Protein AF-A0A2E1P248-F1 (afdb_monomer_lite)

Sequence (110 aa):
LKDEVGQMKALADLAHCQATIGEFGAAKDLFNRSLDHAKGLESLSGQLVARWGLADLAEIEQDYESAMLILSDSLHEFIAHNATAPTPLRQRLKDLTELQNQPAGGETKD

Foldseek 3Di:
DDPLVVQLVVLLVVLVVCVVVVNLVSSLVSLVVSLVSCVVVVPLPSNQSSLCSVLVSCVVVVNLVSSLVSLVVSVVSCVVVVHDDDPVSVVVNVVSVVVVPDPDDPDPDD

pLDDT: mean 93.13, std 12.75, range [46.5, 98.88]

Secondary structure (DSSP, 8-state):
---HHHHHHHHHHHHHHHHHTT-HHHHHHHHHHHHHHHHHTT-HHHHHHHHHHHHHHHHHTT-HHHHHHHHHHHHHHHHHTT----HHHHHHHHHHHHHHTS-S------

Radius of gyration: 15.95 Å; chains: 1; bounding box: 34×20×67 Å

Structure (mmCIF, N/CA/C/O backbone):
data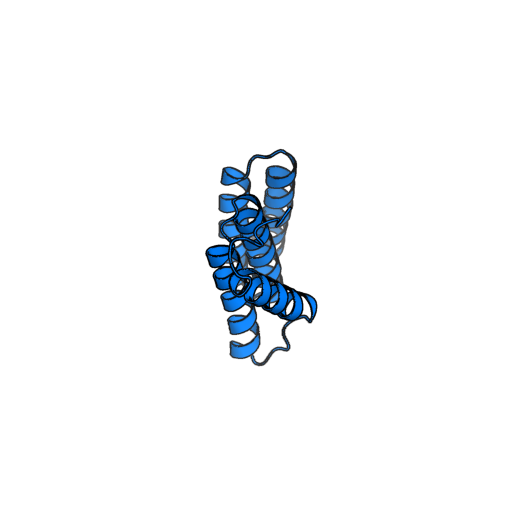_AF-A0A2E1P248-F1
#
_entry.id   AF-A0A2E1P248-F1
#
loop_
_atom_site.group_PDB
_atom_site.id
_atom_site.type_symbol
_atom_site.label_atom_id
_atom_site.label_alt_id
_atom_site.label_comp_id
_atom_site.label_asym_id
_atom_site.label_entity_id
_atom_site.label_seq_id
_atom_site.pdbx_PDB_ins_code
_atom_site.Cartn_x
_atom_site.Cartn_y
_atom_site.Cartn_z
_atom_site.occupancy
_atom_site.B_iso_or_equiv
_atom_site.auth_seq_id
_atom_site.auth_comp_id
_atom_site.auth_asym_id
_atom_site.auth_atom_id
_atom_site.pdbx_PDB_model_num
ATOM 1 N N . LEU A 1 1 ? 3.306 4.046 -26.440 1.00 63.91 1 LEU A N 1
ATOM 2 C CA . LEU A 1 1 ? 4.055 3.703 -25.211 1.00 63.91 1 LEU A CA 1
ATOM 3 C C . LEU A 1 1 ? 3.068 3.774 -24.051 1.00 63.91 1 LEU A C 1
ATOM 5 O O . LEU A 1 1 ? 2.336 4.755 -24.007 1.00 63.91 1 LEU A O 1
ATOM 9 N N . LYS A 1 2 ? 2.969 2.756 -23.190 1.00 80.44 2 LYS A N 1
ATOM 10 C CA . LYS A 1 2 ? 2.187 2.853 -21.945 1.00 80.44 2 LYS A CA 1
ATOM 11 C C . LYS A 1 2 ? 3.120 3.380 -20.852 1.00 80.44 2 LYS A C 1
ATOM 13 O O . LYS A 1 2 ? 4.219 2.856 -20.719 1.00 80.44 2 LYS A O 1
ATOM 18 N N . ASP A 1 3 ? 2.713 4.426 -20.137 1.00 93.25 3 ASP A N 1
ATOM 19 C CA . ASP A 1 3 ? 3.461 4.949 -18.988 1.00 93.25 3 ASP A CA 1
ATOM 20 C C . ASP A 1 3 ? 3.036 4.197 -17.722 1.00 93.25 3 ASP A C 1
ATOM 22 O O . ASP A 1 3 ? 2.107 4.589 -17.016 1.00 93.25 3 ASP A O 1
ATOM 26 N N . GLU 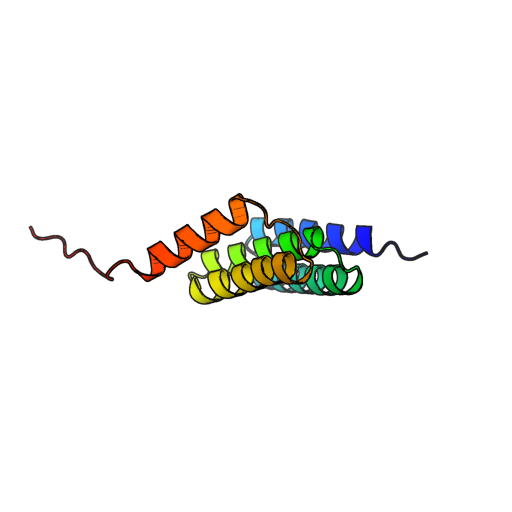A 1 4 ? 3.682 3.061 -17.479 1.00 94.44 4 GLU A N 1
ATOM 27 C CA . GLU A 1 4 ? 3.351 2.182 -16.354 1.00 94.44 4 GLU A CA 1
ATOM 28 C C . GLU A 1 4 ? 3.745 2.801 -15.005 1.00 94.44 4 GLU A C 1
ATOM 30 O O . GLU A 1 4 ? 3.038 2.619 -14.014 1.00 94.44 4 GLU A O 1
ATOM 35 N N . VAL A 1 5 ? 4.817 3.602 -14.971 1.00 95.81 5 VAL A N 1
ATOM 36 C CA . VAL A 1 5 ? 5.237 4.337 -13.768 1.00 95.81 5 VAL A CA 1
ATOM 37 C C . VAL A 1 5 ? 4.223 5.430 -13.435 1.00 95.81 5 VAL A C 1
ATOM 39 O O . VAL A 1 5 ? 3.839 5.579 -12.273 1.00 95.81 5 VAL A O 1
ATOM 42 N N . GLY A 1 6 ? 3.773 6.186 -14.438 1.00 97.00 6 GLY A N 1
ATOM 43 C CA . GLY A 1 6 ? 2.717 7.183 -14.277 1.00 97.00 6 GLY A CA 1
ATOM 44 C C . GLY A 1 6 ? 1.401 6.553 -13.827 1.00 97.00 6 GLY A C 1
ATOM 45 O O . GLY A 1 6 ? 0.770 7.058 -12.901 1.00 97.00 6 GLY A O 1
ATOM 46 N N . GLN A 1 7 ? 1.023 5.410 -14.409 1.00 97.56 7 GLN A N 1
ATOM 47 C CA . GLN A 1 7 ? -0.178 4.674 -14.014 1.00 97.56 7 GLN A CA 1
ATOM 48 C C . GLN A 1 7 ? -0.116 4.195 -12.557 1.00 97.56 7 GLN A C 1
ATOM 50 O O . GLN A 1 7 ? -1.079 4.389 -11.818 1.00 97.56 7 GLN A O 1
ATOM 55 N N . MET A 1 8 ? 1.008 3.609 -12.134 1.00 98.12 8 MET A N 1
ATOM 56 C CA . MET A 1 8 ? 1.239 3.197 -10.746 1.00 98.12 8 MET A CA 1
ATOM 57 C C . MET A 1 8 ? 1.038 4.371 -9.778 1.00 98.12 8 MET A C 1
ATOM 59 O O . MET A 1 8 ? 0.259 4.269 -8.835 1.00 98.12 8 MET A O 1
ATOM 63 N N . LYS A 1 9 ? 1.694 5.509 -10.036 1.00 98.25 9 LYS A N 1
ATOM 64 C CA . LYS A 1 9 ? 1.587 6.699 -9.175 1.00 98.25 9 LYS A CA 1
ATOM 65 C C . LYS A 1 9 ? 0.163 7.248 -9.125 1.00 98.25 9 LYS A C 1
ATOM 67 O O . LYS A 1 9 ? -0.363 7.464 -8.042 1.00 98.25 9 LYS A O 1
ATOM 72 N N . ALA A 1 10 ? -0.484 7.385 -10.282 1.00 98.50 10 ALA A N 1
ATOM 73 C CA . ALA A 1 10 ? -1.852 7.888 -10.361 1.00 98.50 10 ALA A CA 1
ATOM 74 C C . ALA A 1 10 ? -2.855 7.000 -9.602 1.00 98.50 10 ALA A C 1
ATOM 76 O O . ALA A 1 10 ? -3.814 7.514 -9.029 1.00 98.50 10 ALA A O 1
ATOM 77 N N . LEU A 1 11 ? -2.642 5.679 -9.575 1.00 98.81 11 LEU A N 1
ATOM 78 C CA . LEU A 1 11 ? -3.463 4.761 -8.782 1.00 98.81 11 LEU A CA 1
ATOM 79 C C . LEU A 1 11 ? -3.289 4.998 -7.278 1.00 98.81 11 LEU A C 1
ATOM 81 O O . LEU A 1 11 ? -4.295 5.074 -6.577 1.00 98.81 11 LEU A O 1
ATOM 85 N N . ALA A 1 12 ? -2.053 5.147 -6.792 1.00 98.56 12 ALA A N 1
ATOM 86 C CA . ALA A 1 12 ? -1.791 5.457 -5.385 1.00 98.56 12 ALA A CA 1
ATOM 87 C C . ALA A 1 12 ? -2.360 6.829 -4.979 1.00 98.56 12 ALA A C 1
ATOM 89 O O . ALA A 1 12 ? -3.007 6.943 -3.940 1.00 98.56 12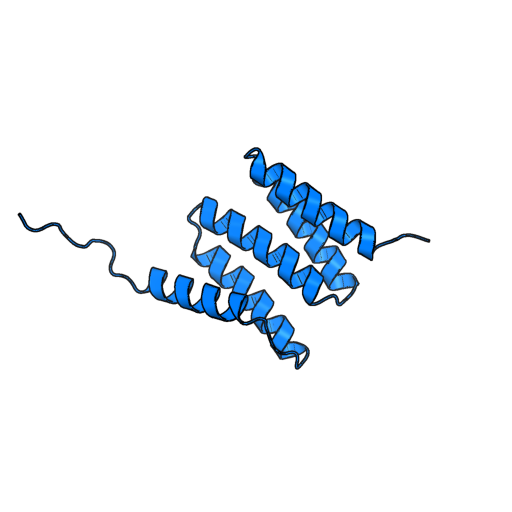 ALA A O 1
ATOM 90 N N . ASP A 1 13 ? -2.191 7.853 -5.819 1.00 98.56 13 ASP A N 1
ATOM 91 C CA . ASP A 1 13 ? -2.727 9.195 -5.563 1.00 98.56 13 ASP A CA 1
ATOM 92 C C . ASP A 1 13 ? -4.263 9.176 -5.495 1.00 98.56 13 ASP A C 1
ATOM 94 O O . ASP A 1 13 ? -4.863 9.737 -4.574 1.00 98.56 13 ASP A O 1
ATOM 98 N N . LEU A 1 14 ? -4.920 8.471 -6.426 1.00 98.75 14 LEU A N 1
ATOM 99 C CA . LEU A 1 14 ? -6.373 8.312 -6.401 1.00 98.75 14 LEU A CA 1
ATOM 100 C C . LEU A 1 14 ? -6.835 7.515 -5.174 1.00 98.75 14 LEU A C 1
ATOM 102 O O . LEU A 1 14 ? -7.860 7.861 -4.588 1.00 98.75 14 LEU A O 1
ATOM 106 N N . ALA A 1 15 ? -6.089 6.484 -4.766 1.00 98.69 15 ALA A N 1
ATOM 107 C CA . ALA A 1 15 ? -6.383 5.716 -3.560 1.00 98.69 15 ALA A CA 1
ATOM 108 C C . ALA A 1 15 ? -6.362 6.606 -2.3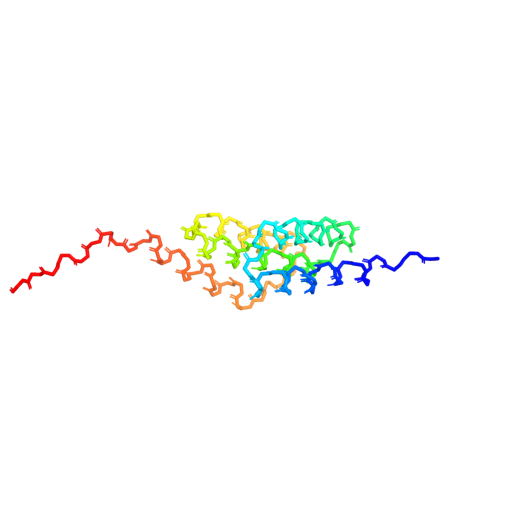11 1.00 98.69 15 ALA A C 1
ATOM 110 O O . ALA A 1 15 ? -7.293 6.558 -1.506 1.00 98.69 15 ALA A O 1
ATOM 111 N N . HIS A 1 16 ? -5.362 7.485 -2.190 1.00 98.25 16 HIS A N 1
ATOM 112 C CA . HIS A 1 16 ? -5.311 8.476 -1.116 1.00 98.25 16 HIS A CA 1
ATOM 113 C C . HIS A 1 16 ? -6.515 9.430 -1.146 1.00 98.25 16 HIS A C 1
ATOM 115 O O . HIS A 1 16 ? -7.109 9.697 -0.097 1.00 98.25 16 HIS A O 1
ATOM 121 N N . CYS A 1 17 ? -6.923 9.915 -2.325 1.00 98.50 17 CYS A N 1
ATOM 122 C CA . CYS A 1 17 ? -8.133 10.734 -2.448 1.00 98.50 17 CYS A CA 1
ATOM 123 C C . CYS A 1 17 ? -9.393 9.985 -1.986 1.00 98.50 17 CYS A C 1
ATOM 125 O O . CYS A 1 17 ? -10.188 10.564 -1.251 1.00 98.50 17 CYS A O 1
ATOM 127 N N . GLN A 1 18 ? -9.559 8.712 -2.370 1.00 98.69 18 GLN A N 1
ATOM 128 C CA . GLN A 1 18 ? -10.688 7.876 -1.937 1.00 98.69 18 GLN A CA 1
ATOM 129 C C . GLN A 1 18 ? -10.684 7.663 -0.416 1.00 98.69 18 GLN A C 1
ATOM 131 O O . GLN A 1 18 ? -11.707 7.862 0.236 1.00 98.69 18 GLN A O 1
ATOM 136 N N . ALA A 1 19 ? -9.524 7.361 0.173 1.00 97.88 19 ALA A N 1
ATOM 137 C CA . ALA A 1 19 ? -9.390 7.208 1.622 1.00 97.88 19 ALA A CA 1
ATOM 138 C C . ALA A 1 19 ? -9.754 8.501 2.374 1.00 97.88 19 ALA A C 1
ATOM 140 O O . ALA A 1 19 ? -10.439 8.455 3.393 1.00 97.88 19 ALA A O 1
ATOM 141 N N . THR A 1 20 ? -9.365 9.665 1.841 1.00 97.19 20 THR A N 1
ATOM 142 C CA . THR A 1 20 ? -9.665 10.980 2.442 1.00 97.19 20 THR A CA 1
ATOM 143 C C . THR A 1 20 ? -11.168 11.267 2.512 1.00 97.19 20 THR A C 1
ATOM 145 O O . THR A 1 20 ? -11.616 11.959 3.423 1.00 97.19 20 THR A O 1
ATOM 148 N N . ILE A 1 21 ? -11.953 10.733 1.572 1.00 97.69 21 ILE A N 1
ATOM 149 C CA . ILE A 1 21 ? -13.417 10.879 1.555 1.00 97.69 21 ILE A CA 1
ATOM 150 C C . ILE A 1 21 ? -14.153 9.700 2.213 1.00 97.69 21 ILE A C 1
ATOM 152 O O . ILE A 1 21 ? -15.377 9.648 2.151 1.00 97.69 21 ILE A O 1
ATOM 156 N N . GLY A 1 22 ? -13.432 8.779 2.863 1.00 97.06 22 GLY A N 1
ATOM 157 C CA . GLY A 1 22 ? -14.009 7.640 3.588 1.00 97.06 22 GLY A CA 1
ATOM 158 C C . GLY A 1 22 ? -14.336 6.417 2.727 1.00 97.06 22 GLY A C 1
ATOM 159 O O . GLY A 1 22 ? -14.870 5.435 3.237 1.00 97.06 22 GLY A O 1
ATOM 160 N N . GLU A 1 23 ? -13.989 6.429 1.440 1.00 98.31 23 GLU A N 1
ATOM 161 C CA . GLU A 1 23 ? -14.228 5.317 0.513 1.00 98.31 23 GLU A CA 1
ATOM 162 C C . GLU A 1 23 ? -13.100 4.274 0.614 1.00 98.31 23 GLU A C 1
ATOM 164 O O . GLU A 1 23 ? -12.316 4.053 -0.315 1.00 98.31 23 GLU A O 1
ATOM 169 N N . PHE A 1 24 ? -12.983 3.634 1.782 1.00 97.25 24 PHE A N 1
ATOM 170 C CA . PHE A 1 24 ? -11.856 2.751 2.110 1.00 97.25 24 PHE A CA 1
ATOM 171 C C . PHE A 1 24 ? -11.779 1.497 1.231 1.00 97.25 24 PHE A C 1
ATOM 173 O O . PHE A 1 24 ? -10.683 1.081 0.857 1.00 97.25 24 PHE A O 1
ATOM 180 N N . GLY A 1 25 ? -12.921 0.933 0.821 1.00 97.94 25 GLY A N 1
ATOM 181 C CA . GLY A 1 25 ? -12.952 -0.201 -0.111 1.00 97.94 25 GLY A CA 1
ATOM 182 C C . GLY A 1 25 ? -12.355 0.157 -1.476 1.00 97.94 25 GLY A C 1
ATOM 183 O O . GLY A 1 25 ? -11.469 -0.538 -1.973 1.00 97.94 25 GLY A O 1
ATOM 184 N N . ALA A 1 26 ? -12.761 1.299 -2.041 1.00 98.44 26 ALA A N 1
ATOM 185 C CA . ALA A 1 26 ? -12.209 1.795 -3.300 1.00 98.44 26 ALA A CA 1
ATOM 186 C C . ALA A 1 26 ? -10.717 2.143 -3.170 1.00 98.44 26 ALA A C 1
ATOM 188 O O . ALA A 1 26 ? -9.926 1.831 -4.064 1.00 98.44 26 ALA A O 1
ATOM 189 N N . ALA A 1 27 ? -10.314 2.751 -2.050 1.00 98.75 27 ALA A N 1
ATOM 190 C CA . ALA A 1 27 ? -8.912 3.036 -1.764 1.00 98.75 27 ALA A CA 1
ATOM 191 C C . ALA A 1 27 ? -8.064 1.753 -1.718 1.00 98.75 27 ALA A C 1
ATOM 193 O O . ALA A 1 27 ? -7.005 1.695 -2.345 1.00 98.75 27 ALA A O 1
ATOM 194 N N . LYS A 1 28 ? -8.549 0.703 -1.044 1.00 98.75 28 LYS A N 1
ATOM 195 C CA . LYS A 1 28 ? -7.870 -0.596 -0.942 1.00 98.75 28 LYS A CA 1
ATOM 196 C C . LYS A 1 28 ? -7.650 -1.229 -2.315 1.00 98.75 28 LYS A C 1
ATOM 198 O O . LYS A 1 28 ? -6.531 -1.640 -2.626 1.00 98.75 28 LYS A O 1
ATOM 203 N N . ASP A 1 29 ? -8.677 -1.248 -3.162 1.00 98.81 29 ASP A N 1
ATOM 204 C CA . ASP A 1 29 ? -8.577 -1.780 -4.528 1.00 98.81 29 ASP A CA 1
ATOM 205 C C . ASP A 1 29 ? -7.557 -1.005 -5.375 1.00 98.81 29 ASP A C 1
ATOM 207 O O . ASP A 1 29 ? -6.767 -1.594 -6.121 1.00 98.81 29 ASP A O 1
ATOM 211 N N . LEU A 1 30 ? -7.538 0.323 -5.253 1.00 98.88 30 LEU A N 1
ATOM 212 C CA . LEU A 1 30 ? -6.601 1.178 -5.979 1.00 98.88 30 LEU A CA 1
ATOM 213 C C . LEU A 1 30 ? -5.156 1.001 -5.499 1.00 98.88 30 LEU A C 1
ATOM 215 O O . LEU A 1 30 ? -4.259 0.880 -6.338 1.00 98.88 30 LEU A O 1
ATOM 219 N N . PHE A 1 31 ? -4.920 0.916 -4.186 1.00 98.88 31 PHE A N 1
ATOM 220 C CA . PHE A 1 31 ? -3.586 0.628 -3.657 1.00 98.88 31 PHE A CA 1
ATOM 221 C C . PHE A 1 31 ? -3.093 -0.760 -4.067 1.00 98.88 31 PHE A C 1
ATOM 223 O O . PHE A 1 31 ? -1.937 -0.881 -4.466 1.00 98.88 31 PHE A O 1
ATOM 230 N N . ASN A 1 32 ? -3.945 -1.790 -4.052 1.00 98.81 32 ASN A N 1
ATOM 231 C CA . ASN A 1 32 ? -3.567 -3.128 -4.524 1.00 98.81 32 ASN A CA 1
ATOM 232 C C . ASN A 1 32 ? -3.157 -3.115 -6.000 1.00 98.81 32 ASN A C 1
ATOM 234 O O . ASN A 1 32 ? -2.105 -3.638 -6.359 1.00 98.81 32 ASN A O 1
ATOM 238 N N . ARG A 1 33 ? -3.920 -2.426 -6.855 1.00 98.75 33 ARG A N 1
ATOM 239 C CA . ARG A 1 33 ? -3.545 -2.263 -8.268 1.00 98.75 33 ARG A CA 1
ATOM 240 C C . ARG A 1 33 ? -2.227 -1.504 -8.419 1.00 98.75 33 ARG A C 1
ATOM 242 O O . ARG A 1 33 ? -1.386 -1.905 -9.218 1.00 98.75 33 ARG A O 1
ATOM 249 N N . SER A 1 34 ? -2.022 -0.431 -7.651 1.00 98.81 34 SER A N 1
ATOM 250 C CA . SER A 1 34 ? -0.736 0.277 -7.617 1.00 98.81 34 SER A CA 1
ATOM 251 C C . SER A 1 34 ? 0.405 -0.651 -7.191 1.00 98.81 34 SER A C 1
ATOM 253 O O . SER A 1 34 ? 1.484 -0.596 -7.778 1.00 98.81 34 SER A O 1
ATOM 255 N N . LEU A 1 35 ? 0.182 -1.509 -6.193 1.00 98.81 35 LEU A N 1
ATOM 256 C CA . LEU A 1 35 ? 1.169 -2.469 -5.707 1.00 98.81 35 LEU A CA 1
ATOM 257 C C . LEU A 1 35 ? 1.530 -3.500 -6.781 1.00 98.81 35 LEU A C 1
ATOM 259 O O . LEU A 1 35 ? 2.713 -3.780 -6.968 1.00 98.81 35 LEU A O 1
ATOM 263 N N . ASP A 1 36 ? 0.550 -4.023 -7.516 1.00 98.56 36 ASP A N 1
ATOM 264 C CA . ASP A 1 36 ? 0.789 -4.970 -8.611 1.00 98.56 36 ASP A CA 1
ATOM 265 C C . ASP A 1 36 ? 1.621 -4.339 -9.733 1.00 98.56 36 ASP A C 1
ATOM 267 O O . ASP A 1 36 ? 2.591 -4.939 -10.204 1.00 98.56 36 ASP A O 1
ATOM 271 N N . HIS A 1 37 ? 1.314 -3.091 -10.106 1.00 98.12 37 HIS A N 1
ATOM 272 C CA . HIS A 1 37 ? 2.149 -2.335 -11.040 1.00 98.12 37 HIS A CA 1
ATOM 273 C C . HIS A 1 37 ? 3.566 -2.124 -10.490 1.00 98.12 37 HIS A C 1
ATOM 275 O O . HIS A 1 37 ? 4.541 -2.343 -11.205 1.00 98.12 37 HIS A O 1
ATOM 281 N N . ALA A 1 38 ? 3.703 -1.744 -9.217 1.00 98.50 38 ALA A N 1
ATOM 282 C CA . ALA A 1 38 ? 5.004 -1.519 -8.596 1.00 98.50 38 ALA A CA 1
ATOM 283 C C . ALA A 1 38 ? 5.863 -2.790 -8.530 1.00 98.50 38 ALA A C 1
ATOM 285 O O . ALA A 1 38 ? 7.080 -2.710 -8.699 1.00 98.50 38 ALA A O 1
ATOM 286 N N . LYS A 1 39 ? 5.244 -3.957 -8.311 1.00 98.12 39 LYS A N 1
ATOM 287 C CA . LYS A 1 39 ? 5.910 -5.266 -8.380 1.00 98.12 39 LYS A CA 1
ATOM 288 C C . LYS A 1 39 ? 6.381 -5.574 -9.799 1.00 98.12 39 LYS A C 1
ATOM 290 O O . LYS A 1 39 ? 7.542 -5.919 -9.974 1.00 98.12 39 LYS A O 1
ATOM 295 N N . GLY A 1 40 ? 5.521 -5.385 -10.804 1.00 97.56 40 GLY A N 1
ATOM 296 C CA . GLY A 1 40 ? 5.889 -5.595 -12.211 1.00 97.56 40 GLY A CA 1
ATOM 297 C C . GLY A 1 40 ? 7.014 -4.674 -12.702 1.00 97.56 40 GLY A C 1
ATOM 298 O O . GLY A 1 40 ? 7.771 -5.049 -13.589 1.00 97.56 40 GLY A O 1
ATOM 299 N N . LEU A 1 41 ? 7.143 -3.492 -12.097 1.00 97.38 41 LEU A N 1
ATOM 300 C CA . LEU A 1 41 ? 8.202 -2.516 -12.371 1.00 97.38 41 LEU A CA 1
ATOM 301 C C . LEU A 1 41 ? 9.446 -2.682 -11.483 1.00 97.38 41 LEU A C 1
ATOM 303 O O . LEU A 1 41 ? 10.354 -1.859 -11.580 1.00 97.38 41 LEU A O 1
ATOM 307 N N . GLU A 1 42 ? 9.457 -3.659 -10.569 1.00 96.44 42 GLU A N 1
ATOM 308 C CA . GLU A 1 42 ? 10.502 -3.842 -9.546 1.00 96.44 42 GLU A CA 1
ATOM 309 C C . GLU A 1 42 ? 10.787 -2.553 -8.736 1.00 96.44 42 GLU A C 1
ATOM 311 O O . GLU A 1 42 ? 11.887 -2.295 -8.245 1.00 96.44 42 GLU A O 1
ATOM 316 N N . SER A 1 43 ? 9.769 -1.701 -8.573 1.00 97.81 43 SER A N 1
ATOM 317 C CA . SER A 1 43 ? 9.894 -0.409 -7.900 1.00 97.81 43 SER A CA 1
ATOM 318 C C . SER A 1 43 ? 9.710 -0.563 -6.393 1.00 97.81 43 SER A C 1
ATOM 320 O O . SER A 1 43 ? 8.590 -0.491 -5.888 1.00 97.81 43 SER A O 1
ATOM 322 N N . LEU A 1 44 ? 10.809 -0.708 -5.647 1.00 98.00 44 LEU A N 1
ATOM 323 C CA . LEU A 1 44 ? 10.767 -0.779 -4.176 1.00 98.00 44 LEU A CA 1
ATOM 324 C C . LEU A 1 44 ? 10.052 0.421 -3.540 1.00 98.00 44 LEU A C 1
ATOM 326 O O . LEU A 1 44 ? 9.290 0.265 -2.588 1.00 98.00 44 LEU A O 1
ATOM 330 N N . SER A 1 45 ? 10.261 1.624 -4.078 1.00 97.25 45 SER A N 1
ATOM 331 C CA . SER A 1 45 ? 9.591 2.829 -3.585 1.00 97.25 45 SER A CA 1
ATOM 332 C C . SER A 1 45 ? 8.093 2.829 -3.894 1.00 97.25 45 SER A C 1
ATOM 334 O O . SER A 1 45 ? 7.305 3.174 -3.018 1.00 97.25 45 SER A O 1
ATOM 336 N N . GLY A 1 46 ? 7.681 2.401 -5.092 1.00 98.31 46 GLY A N 1
ATOM 337 C CA . GLY A 1 46 ? 6.264 2.256 -5.436 1.00 98.31 46 GLY A CA 1
ATOM 338 C C . GLY A 1 46 ? 5.566 1.201 -4.578 1.00 98.31 46 GLY A C 1
ATOM 339 O O . GLY A 1 46 ? 4.462 1.425 -4.083 1.00 98.31 46 GLY A O 1
ATOM 340 N N . GLN A 1 47 ? 6.247 0.081 -4.333 1.00 98.75 47 GLN A N 1
ATOM 341 C CA . GLN A 1 47 ? 5.756 -0.979 -3.464 1.00 98.75 47 GLN A CA 1
ATOM 342 C C . GLN A 1 47 ? 5.599 -0.495 -2.017 1.00 98.75 47 GLN A C 1
ATOM 344 O O . GLN A 1 47 ? 4.592 -0.798 -1.380 1.00 98.75 47 GLN A O 1
ATOM 349 N N . LEU A 1 48 ? 6.561 0.285 -1.509 1.00 98.69 48 LEU A N 1
ATOM 350 C CA . LEU A 1 48 ? 6.469 0.898 -0.186 1.00 98.69 48 LEU A CA 1
ATOM 351 C C . LEU A 1 48 ? 5.280 1.852 -0.085 1.00 98.69 48 LEU A C 1
ATOM 353 O O . LEU A 1 48 ? 4.538 1.755 0.882 1.00 98.69 48 LEU A O 1
ATOM 357 N N . VAL A 1 49 ? 5.093 2.749 -1.058 1.00 98.56 49 VAL A N 1
ATOM 358 C CA . VAL A 1 49 ? 3.980 3.715 -1.051 1.00 98.56 49 VAL A CA 1
ATOM 359 C C . VAL A 1 49 ? 2.635 2.990 -1.011 1.00 98.56 49 VAL A C 1
ATOM 361 O O . VAL A 1 49 ? 1.802 3.290 -0.161 1.00 98.56 49 VAL A O 1
ATOM 364 N N . ALA A 1 50 ? 2.443 1.987 -1.871 1.00 98.81 50 ALA A N 1
ATOM 365 C CA . ALA A 1 50 ? 1.192 1.238 -1.908 1.00 98.81 50 ALA A CA 1
ATOM 366 C C . ALA A 1 50 ? 0.949 0.437 -0.615 1.00 98.81 50 ALA A C 1
ATOM 368 O O . ALA A 1 50 ? -0.151 0.476 -0.067 1.00 98.81 50 ALA A O 1
ATOM 369 N N . ARG A 1 51 ? 1.977 -0.245 -0.083 1.00 98.81 51 ARG A N 1
ATOM 370 C CA . ARG A 1 51 ? 1.875 -0.974 1.195 1.00 98.81 51 ARG A CA 1
ATOM 371 C C . ARG A 1 51 ? 1.655 -0.036 2.385 1.00 98.81 51 ARG A C 1
ATOM 373 O O . ARG A 1 51 ? 0.923 -0.397 3.296 1.00 98.81 51 ARG A O 1
ATOM 380 N N . TRP A 1 52 ? 2.233 1.165 2.373 1.00 98.75 52 TRP A N 1
ATOM 381 C CA . TRP A 1 52 ? 1.997 2.168 3.413 1.00 98.75 52 TRP A CA 1
ATOM 382 C C . TRP A 1 52 ? 0.526 2.582 3.454 1.00 98.75 52 TRP A C 1
ATOM 384 O O . TRP A 1 52 ? -0.079 2.551 4.519 1.00 98.75 52 TRP A O 1
ATOM 394 N N . GLY A 1 53 ? -0.064 2.877 2.291 1.00 98.56 53 GLY A N 1
ATOM 395 C CA . GLY A 1 53 ? -1.489 3.187 2.188 1.00 98.56 53 GLY A CA 1
ATOM 396 C C . GLY A 1 53 ? -2.387 2.029 2.633 1.00 98.56 53 GLY A C 1
ATOM 397 O O . GLY A 1 53 ? -3.349 2.244 3.359 1.00 98.56 53 GLY A O 1
ATOM 398 N N . LEU A 1 54 ? -2.055 0.785 2.271 1.00 98.88 54 LEU A N 1
ATOM 399 C CA . LEU A 1 54 ? -2.801 -0.393 2.736 1.00 98.88 54 LEU A CA 1
ATOM 400 C C . LEU A 1 54 ? -2.706 -0.589 4.257 1.00 98.88 54 LEU A C 1
ATOM 402 O O . LEU A 1 54 ? -3.698 -0.964 4.878 1.00 98.88 54 LEU A O 1
ATOM 406 N N . ALA A 1 55 ? -1.543 -0.320 4.855 1.00 98.69 55 ALA A N 1
ATOM 407 C CA . ALA A 1 55 ? -1.371 -0.364 6.303 1.00 98.69 55 ALA A CA 1
ATOM 408 C C . ALA A 1 55 ? -2.157 0.755 7.005 1.00 98.69 55 ALA A C 1
ATOM 410 O O . ALA A 1 55 ? -2.790 0.486 8.020 1.00 98.69 55 ALA A O 1
ATOM 411 N N . ASP A 1 56 ? -2.195 1.970 6.439 1.00 98.38 56 ASP A N 1
ATOM 412 C CA . ASP A 1 56 ? -3.047 3.059 6.945 1.00 98.38 56 ASP A CA 1
ATOM 413 C C . ASP A 1 56 ? -4.522 2.628 6.986 1.00 98.38 56 ASP A C 1
ATOM 415 O O . ASP A 1 56 ? -5.199 2.836 7.990 1.00 98.38 56 ASP A O 1
ATOM 419 N N . LEU A 1 57 ? -5.019 1.993 5.916 1.00 98.62 57 LEU A N 1
ATOM 420 C CA . LEU A 1 57 ? -6.399 1.496 5.864 1.00 98.62 57 LEU A CA 1
ATOM 421 C C . LEU A 1 57 ? -6.662 0.411 6.916 1.00 98.62 57 LEU A C 1
ATOM 423 O O . LEU A 1 57 ? -7.684 0.463 7.593 1.00 98.62 57 LEU A O 1
ATOM 427 N N . ALA A 1 58 ? -5.732 -0.530 7.091 1.00 98.25 58 ALA A N 1
ATOM 428 C CA . ALA A 1 58 ? -5.852 -1.563 8.115 1.00 98.25 58 ALA A CA 1
ATOM 429 C C . ALA A 1 58 ? -5.864 -0.965 9.536 1.00 98.25 58 ALA A C 1
ATOM 431 O O . ALA A 1 58 ? -6.683 -1.355 10.361 1.00 98.25 58 ALA A O 1
ATOM 432 N N . GLU A 1 59 ? -5.031 0.042 9.818 1.00 96.50 59 GLU A N 1
ATOM 433 C CA . GLU A 1 59 ? -5.032 0.741 11.112 1.00 96.50 59 GLU A CA 1
ATOM 434 C C . GLU A 1 59 ? -6.332 1.525 11.363 1.00 96.50 59 GLU A C 1
ATOM 436 O O . GLU A 1 59 ? -6.825 1.537 12.493 1.00 96.50 59 GLU A O 1
ATOM 441 N N . ILE A 1 60 ? -6.920 2.139 10.327 1.00 96.19 60 ILE A N 1
ATOM 442 C CA . ILE A 1 60 ? -8.244 2.788 10.408 1.00 96.19 60 ILE A CA 1
ATOM 443 C C . ILE A 1 60 ? -9.329 1.763 10.767 1.00 96.19 60 ILE A C 1
ATOM 445 O O . ILE A 1 60 ? -10.218 2.060 11.566 1.00 96.19 60 ILE A O 1
ATOM 449 N N . GLU A 1 61 ? -9.234 0.551 10.219 1.00 95.69 61 GLU A N 1
ATOM 450 C CA . GLU A 1 61 ? -10.116 -0.583 10.524 1.00 95.69 61 GLU A CA 1
ATOM 451 C C . GLU A 1 61 ? -9.778 -1.273 11.864 1.00 95.69 61 GLU A C 1
ATOM 453 O O . GLU A 1 61 ? -10.437 -2.243 12.234 1.00 95.69 61 GLU A O 1
ATOM 458 N N . GLN A 1 62 ? -8.786 -0.766 12.611 1.00 95.50 62 GLN A N 1
ATOM 459 C CA . GLN A 1 62 ? -8.236 -1.361 13.840 1.00 95.50 62 GLN A CA 1
ATOM 460 C C . GLN A 1 62 ? -7.664 -2.780 13.654 1.00 95.50 62 GLN A C 1
ATOM 462 O O . GLN A 1 62 ? -7.446 -3.507 14.624 1.00 95.50 62 GLN A O 1
ATOM 467 N N . ASP A 1 63 ? -7.355 -3.160 12.415 1.00 96.56 63 ASP A N 1
ATOM 468 C CA . ASP A 1 63 ? -6.670 -4.398 12.058 1.00 96.56 63 ASP A CA 1
ATOM 469 C C . ASP A 1 63 ? -5.144 -4.187 12.073 1.00 96.56 63 ASP A C 1
ATOM 471 O O . ASP A 1 63 ? -4.450 -4.147 11.050 1.00 96.56 63 ASP A O 1
ATOM 475 N N . TYR A 1 64 ? -4.610 -4.006 13.284 1.00 96.38 64 TYR A N 1
ATOM 476 C CA . TYR A 1 64 ? -3.180 -3.769 13.509 1.00 96.38 64 TYR A CA 1
ATOM 477 C C . TYR A 1 64 ? -2.303 -4.971 13.126 1.00 96.38 64 TYR A C 1
ATOM 479 O O . TYR A 1 64 ? -1.127 -4.794 12.798 1.00 96.38 64 TYR A O 1
ATOM 487 N N . GLU A 1 65 ? -2.861 -6.185 13.141 1.00 96.19 65 GLU A N 1
ATOM 488 C CA . GLU A 1 65 ? -2.166 -7.393 12.693 1.00 96.19 65 GLU A CA 1
ATOM 489 C C . GLU A 1 65 ? -1.916 -7.335 11.184 1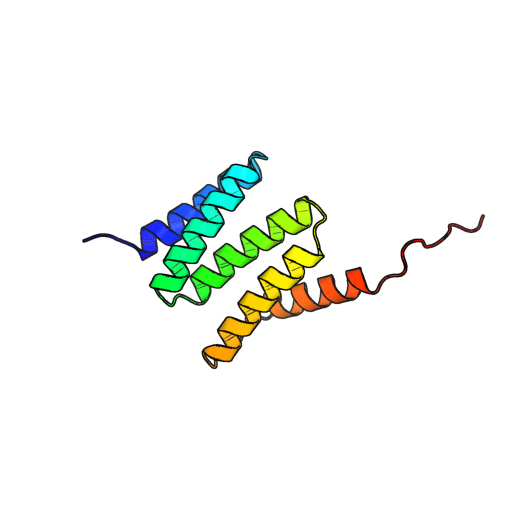.00 96.19 65 GLU A C 1
ATOM 491 O O . GLU A 1 65 ? -0.768 -7.475 10.747 1.00 96.19 65 GLU A O 1
ATOM 496 N N . SER A 1 66 ? -2.947 -7.022 10.390 1.00 97.19 66 SER A N 1
ATOM 497 C CA . SER A 1 66 ? -2.781 -6.818 8.948 1.00 97.19 66 SER A CA 1
ATOM 498 C C . SER A 1 66 ? -1.821 -5.672 8.639 1.00 97.19 66 SER A C 1
ATOM 500 O O . SER A 1 66 ? -0.945 -5.834 7.787 1.00 97.19 66 SER A O 1
ATOM 502 N N . ALA A 1 67 ? -1.920 -4.537 9.340 1.00 98.38 67 ALA A N 1
ATOM 503 C CA . ALA A 1 67 ? -0.995 -3.417 9.143 1.00 98.38 67 ALA A CA 1
ATOM 504 C C . ALA A 1 67 ? 0.470 -3.839 9.358 1.00 98.38 67 ALA A C 1
ATOM 506 O O . ALA A 1 67 ? 1.345 -3.541 8.537 1.00 98.38 67 ALA A O 1
ATOM 507 N N . MET A 1 68 ? 0.736 -4.599 10.422 1.00 98.06 68 MET A N 1
ATOM 508 C CA . MET A 1 68 ? 2.067 -5.116 10.733 1.00 98.06 68 MET A CA 1
ATOM 509 C C . MET A 1 68 ? 2.572 -6.111 9.684 1.00 98.06 68 MET A C 1
ATOM 511 O O . MET A 1 68 ? 3.735 -6.014 9.280 1.00 98.06 68 MET A O 1
ATOM 515 N N . LEU A 1 69 ? 1.726 -7.028 9.206 1.00 98.31 69 LEU A N 1
ATOM 516 C CA . LEU A 1 69 ? 2.085 -7.959 8.129 1.00 98.31 69 LEU A CA 1
ATOM 517 C C . LEU A 1 69 ? 2.434 -7.205 6.839 1.00 98.31 69 LEU A C 1
ATOM 519 O O . LEU A 1 69 ? 3.504 -7.415 6.269 1.00 98.31 69 LEU A O 1
ATOM 523 N N . ILE A 1 70 ? 1.596 -6.249 6.434 1.00 98.69 70 ILE A N 1
ATOM 524 C CA . ILE A 1 70 ? 1.793 -5.446 5.218 1.00 98.69 70 ILE A CA 1
ATOM 525 C C . ILE A 1 70 ? 3.113 -4.660 5.270 1.00 98.69 70 ILE A C 1
ATOM 527 O O . ILE A 1 70 ? 3.865 -4.612 4.290 1.00 98.69 70 ILE A O 1
ATOM 531 N N . LEU A 1 71 ? 3.427 -4.035 6.407 1.00 98.62 71 LEU A N 1
ATOM 532 C CA . LEU A 1 71 ? 4.680 -3.293 6.568 1.00 98.62 71 LEU A CA 1
ATOM 533 C C . LEU A 1 71 ? 5.894 -4.228 6.674 1.00 98.62 71 LEU A C 1
ATOM 535 O O . LEU A 1 71 ? 6.973 -3.878 6.187 1.00 98.62 71 LEU A O 1
ATOM 539 N N . SER A 1 72 ? 5.724 -5.423 7.245 1.00 98.38 72 SER A N 1
ATOM 540 C CA . SER A 1 72 ? 6.775 -6.445 7.309 1.00 98.38 72 SER A CA 1
ATOM 541 C C . SER A 1 72 ? 7.132 -6.961 5.918 1.00 98.38 72 SER A C 1
ATOM 543 O O . SER A 1 72 ? 8.319 -7.064 5.607 1.00 98.38 72 SER A O 1
ATOM 545 N N . ASP A 1 73 ? 6.143 -7.169 5.045 1.00 98.44 73 ASP A N 1
ATOM 546 C CA . ASP A 1 73 ? 6.371 -7.502 3.633 1.00 98.44 73 ASP A CA 1
ATOM 547 C C . ASP A 1 73 ? 7.161 -6.403 2.918 1.00 98.44 73 ASP A C 1
ATOM 549 O O . ASP A 1 73 ? 8.054 -6.679 2.118 1.00 98.44 73 ASP A O 1
ATOM 553 N N . SER A 1 74 ? 6.867 -5.135 3.222 1.00 98.12 74 SER A N 1
ATOM 554 C CA . SER A 1 74 ? 7.632 -4.011 2.678 1.00 98.12 74 SER A CA 1
ATOM 555 C C . SER A 1 74 ? 9.095 -4.063 3.128 1.00 98.12 74 SER A C 1
ATOM 557 O O . SER A 1 74 ? 10.001 -3.960 2.303 1.00 98.12 74 SER A O 1
ATOM 559 N N . LEU A 1 75 ? 9.345 -4.281 4.425 1.00 98.31 75 LEU A N 1
ATOM 560 C CA . LEU A 1 75 ? 10.700 -4.410 4.969 1.00 98.31 75 LEU A CA 1
ATOM 561 C C . LEU A 1 75 ? 11.443 -5.606 4.358 1.00 98.31 75 LEU A C 1
ATOM 563 O O . LEU A 1 75 ? 12.620 -5.476 4.012 1.00 98.31 75 LEU A O 1
ATOM 567 N N . HIS A 1 76 ? 10.757 -6.739 4.206 1.00 98.00 76 HIS A N 1
ATOM 568 C CA . HIS A 1 76 ? 11.304 -7.935 3.580 1.00 98.00 76 HIS A CA 1
ATOM 569 C C . HIS A 1 76 ? 11.795 -7.645 2.161 1.00 98.00 76 HIS A C 1
ATOM 571 O O . HIS A 1 76 ? 12.911 -8.036 1.825 1.00 98.00 76 HIS A O 1
ATOM 577 N N . GLU A 1 77 ? 11.035 -6.889 1.365 1.00 97.94 77 GLU A N 1
ATOM 578 C CA . GLU A 1 77 ? 11.447 -6.573 -0.005 1.00 97.94 77 GLU A CA 1
ATOM 579 C C . GLU A 1 77 ? 12.700 -5.707 -0.085 1.00 97.94 77 GLU A C 1
ATOM 581 O O . GLU A 1 77 ? 13.574 -5.958 -0.918 1.00 97.94 77 GLU A O 1
ATOM 586 N N . PHE A 1 78 ? 12.849 -4.727 0.812 1.00 98.19 78 PHE A N 1
ATOM 587 C CA . PHE A 1 78 ? 14.101 -3.971 0.898 1.00 98.19 78 PHE A CA 1
ATOM 588 C C . PHE A 1 78 ? 15.286 -4.894 1.207 1.00 98.19 78 PHE A C 1
ATOM 590 O O . PHE A 1 78 ? 16.318 -4.798 0.545 1.00 98.19 78 PHE A O 1
ATOM 597 N N . ILE A 1 79 ? 15.130 -5.821 2.156 1.00 97.69 79 ILE A N 1
ATOM 598 C CA . ILE A 1 79 ? 16.184 -6.782 2.515 1.00 97.69 79 ILE A CA 1
ATOM 599 C C . ILE A 1 79 ? 16.507 -7.710 1.338 1.00 97.69 79 ILE A C 1
ATOM 601 O O . ILE A 1 79 ? 17.683 -7.892 1.022 1.00 97.69 79 ILE A O 1
ATOM 605 N N . ALA A 1 80 ? 15.490 -8.255 0.666 1.00 97.38 80 ALA A N 1
ATOM 606 C CA . ALA A 1 80 ? 15.651 -9.161 -0.472 1.00 97.38 80 ALA A CA 1
ATOM 607 C C . ALA A 1 80 ? 16.451 -8.524 -1.622 1.00 97.38 80 ALA A C 1
ATOM 609 O O . ALA A 1 80 ? 17.228 -9.200 -2.295 1.00 97.38 80 ALA A O 1
ATOM 610 N N . HIS A 1 81 ? 16.330 -7.207 -1.791 1.00 97.19 81 HIS A N 1
ATOM 611 C CA . HIS A 1 81 ? 17.055 -6.436 -2.799 1.00 97.19 81 HIS A CA 1
ATOM 612 C C . HIS A 1 81 ? 18.367 -5.820 -2.277 1.00 97.19 81 HIS A C 1
ATOM 614 O O . HIS A 1 81 ? 18.967 -4.988 -2.958 1.00 97.19 81 HIS A O 1
ATOM 620 N N . ASN A 1 82 ? 18.832 -6.208 -1.080 1.00 97.19 82 ASN A N 1
ATOM 621 C CA . ASN A 1 82 ? 20.001 -5.631 -0.399 1.00 97.19 82 ASN A CA 1
ATOM 622 C C . ASN A 1 82 ? 19.937 -4.096 -0.261 1.00 97.19 82 ASN A C 1
ATOM 624 O O . ASN A 1 82 ? 20.962 -3.409 -0.257 1.00 97.19 82 ASN A O 1
ATOM 628 N N . ALA A 1 83 ? 18.727 -3.549 -0.159 1.00 96.25 83 ALA A N 1
ATOM 629 C CA . ALA A 1 83 ? 18.464 -2.130 -0.013 1.00 96.25 83 ALA A CA 1
ATOM 630 C C . ALA A 1 83 ? 18.176 -1.772 1.451 1.00 96.25 83 ALA A C 1
ATOM 632 O O . ALA A 1 83 ? 17.578 -2.527 2.218 1.00 96.25 83 ALA A O 1
ATOM 633 N N . THR A 1 84 ? 18.566 -0.564 1.849 1.00 95.94 84 THR A N 1
ATOM 634 C CA . THR A 1 84 ? 18.258 -0.061 3.189 1.00 95.94 84 THR A CA 1
ATOM 635 C C . THR A 1 84 ? 16.806 0.392 3.246 1.00 95.94 84 THR A C 1
ATOM 637 O O . THR A 1 84 ? 16.433 1.376 2.608 1.00 95.94 84 THR A O 1
ATOM 640 N N . ALA A 1 85 ? 15.995 -0.280 4.064 1.00 95.44 85 ALA A N 1
ATOM 641 C CA . ALA A 1 85 ? 14.635 0.167 4.338 1.00 95.44 85 ALA A CA 1
ATOM 642 C C . ALA A 1 85 ? 14.617 1.600 4.915 1.00 95.44 85 ALA A C 1
ATOM 644 O O . ALA A 1 85 ? 15.535 1.985 5.652 1.00 95.44 85 ALA A O 1
ATOM 645 N N . PRO A 1 86 ? 13.583 2.408 4.650 1.00 97.19 86 PRO A N 1
ATOM 646 C CA . PRO A 1 86 ? 13.467 3.726 5.264 1.00 97.19 86 PRO A CA 1
ATOM 647 C C . PRO A 1 86 ? 13.295 3.646 6.784 1.00 97.19 86 PRO A C 1
ATOM 649 O O . PRO A 1 86 ? 12.616 2.763 7.306 1.00 97.19 86 PRO A O 1
ATOM 652 N N . THR A 1 87 ? 13.882 4.597 7.515 1.00 97.56 87 THR A N 1
ATOM 653 C CA . THR A 1 87 ? 13.731 4.676 8.979 1.00 97.56 87 THR A CA 1
ATOM 654 C C . THR A 1 87 ? 12.270 4.765 9.434 1.00 97.56 87 THR A C 1
ATOM 656 O O . THR A 1 87 ? 11.937 4.038 10.368 1.00 97.56 87 THR A O 1
ATOM 659 N N . PRO A 1 88 ? 11.377 5.538 8.776 1.00 98.00 88 PRO A N 1
ATOM 660 C CA . PRO A 1 88 ? 9.965 5.576 9.161 1.00 98.00 88 PRO A CA 1
ATOM 661 C C . PRO A 1 88 ? 9.270 4.210 9.116 1.00 98.00 88 PRO A C 1
ATOM 663 O O . PRO A 1 88 ? 8.465 3.919 9.989 1.00 98.00 88 PRO A O 1
ATOM 666 N N . LEU A 1 89 ? 9.622 3.343 8.156 1.00 98.00 89 LEU A N 1
ATOM 667 C CA . LEU A 1 89 ? 9.072 1.986 8.071 1.00 98.00 89 LEU A CA 1
ATOM 668 C C . LEU A 1 89 ? 9.472 1.143 9.286 1.00 98.00 89 LEU A C 1
ATOM 670 O O . LEU A 1 89 ? 8.625 0.512 9.910 1.00 98.00 89 LEU A O 1
ATOM 674 N N . ARG A 1 90 ? 10.762 1.167 9.648 1.00 96.94 90 ARG A N 1
ATOM 675 C CA . ARG A 1 90 ? 11.262 0.450 10.833 1.00 96.94 90 ARG A CA 1
ATOM 676 C C . ARG A 1 90 ? 10.630 0.963 12.122 1.00 96.94 90 ARG A C 1
ATOM 678 O O . ARG A 1 90 ? 10.302 0.162 12.990 1.00 96.94 90 ARG A O 1
ATOM 685 N N . GLN A 1 91 ? 10.479 2.282 12.242 1.00 97.94 91 GLN A N 1
ATOM 686 C CA . GLN A 1 91 ? 9.873 2.889 13.422 1.00 97.94 91 GLN A CA 1
ATOM 687 C C . GLN A 1 91 ? 8.405 2.481 13.549 1.00 97.94 91 GLN A C 1
ATOM 689 O O . GLN A 1 91 ? 8.009 1.988 14.596 1.00 97.94 91 GLN A O 1
ATOM 694 N N . ARG A 1 92 ? 7.633 2.571 12.462 1.00 97.25 92 ARG A N 1
ATOM 695 C CA . ARG A 1 92 ? 6.217 2.191 12.468 1.00 97.25 92 ARG A CA 1
ATOM 696 C C . ARG A 1 92 ? 6.003 0.717 12.830 1.00 97.25 92 ARG A C 1
ATOM 698 O O . ARG A 1 92 ? 5.108 0.403 13.603 1.00 97.25 92 ARG A O 1
ATOM 705 N N . LEU A 1 93 ? 6.859 -0.183 12.338 1.00 97.31 93 LEU A N 1
ATOM 706 C CA . LEU A 1 93 ? 6.834 -1.600 12.730 1.00 97.31 93 LEU A CA 1
ATOM 707 C C . LEU A 1 93 ? 7.121 -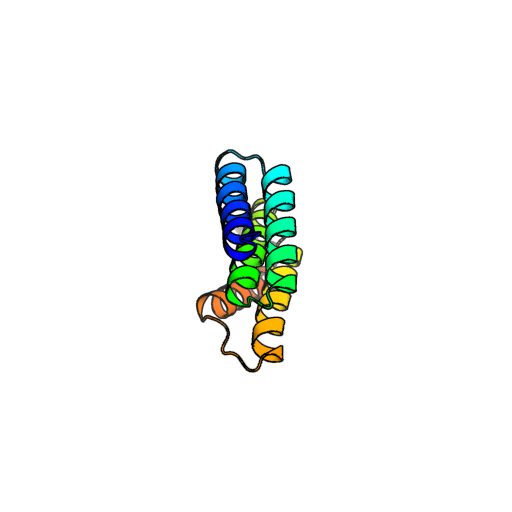1.809 14.223 1.00 97.31 93 LEU A C 1
ATOM 709 O O . LEU A 1 93 ? 6.462 -2.625 14.869 1.00 97.31 93 LEU A O 1
ATOM 713 N N . LYS A 1 94 ? 8.089 -1.068 14.778 1.00 96.62 94 LYS A N 1
ATOM 714 C CA . LYS A 1 94 ? 8.379 -1.093 16.217 1.00 96.62 94 LYS A CA 1
ATOM 715 C C . LYS A 1 94 ? 7.162 -0.634 17.021 1.00 96.62 94 LYS A C 1
ATOM 717 O O . LYS A 1 94 ? 6.783 -1.320 17.963 1.00 96.62 94 LYS A O 1
ATOM 722 N N . ASP A 1 95 ? 6.532 0.463 16.614 1.00 96.12 95 ASP A N 1
ATOM 723 C CA . ASP A 1 95 ? 5.375 1.033 17.310 1.00 96.12 95 ASP A CA 1
ATOM 724 C C . ASP A 1 95 ? 4.173 0.064 17.292 1.00 96.12 95 ASP A C 1
ATOM 726 O O . ASP A 1 95 ? 3.554 -0.168 18.330 1.00 96.12 95 ASP A O 1
ATOM 730 N N . LEU A 1 96 ? 3.892 -0.586 16.153 1.00 94.38 96 LEU A N 1
ATOM 731 C CA . LEU A 1 96 ? 2.846 -1.618 16.048 1.00 94.38 96 LEU A CA 1
ATOM 732 C C . LEU A 1 96 ? 3.141 -2.850 16.916 1.00 94.38 96 LEU A C 1
ATOM 734 O O . LEU A 1 96 ? 2.243 -3.385 17.566 1.00 94.38 96 LEU A O 1
ATOM 738 N N . THR A 1 97 ? 4.403 -3.280 16.970 1.00 91.75 97 THR A N 1
ATOM 739 C CA . THR A 1 97 ? 4.817 -4.400 17.829 1.00 91.75 97 THR A CA 1
ATOM 740 C C . THR A 1 97 ? 4.639 -4.047 19.306 1.00 91.75 97 THR A C 1
ATOM 742 O O . THR A 1 97 ? 4.206 -4.873 20.106 1.00 91.75 97 THR A O 1
ATOM 745 N N . GLU A 1 98 ? 4.956 -2.814 19.696 1.00 92.94 98 GLU A N 1
ATOM 746 C CA . GLU A 1 98 ? 4.760 -2.340 21.067 1.00 92.94 98 GLU A CA 1
ATOM 747 C C . GLU A 1 98 ? 3.277 -2.235 21.427 1.00 92.94 98 GLU A C 1
ATOM 749 O O . GLU A 1 98 ? 2.910 -2.613 22.538 1.00 92.94 98 GLU A O 1
ATOM 754 N N . LEU A 1 99 ? 2.424 -1.808 20.490 1.00 88.12 99 LEU A N 1
ATOM 755 C CA . LEU A 1 99 ? 0.972 -1.786 20.671 1.00 88.12 99 LEU A CA 1
ATOM 756 C C . LEU A 1 99 ? 0.408 -3.191 20.938 1.00 88.12 99 LEU A C 1
ATOM 758 O O . LEU A 1 99 ? -0.380 -3.359 21.865 1.00 88.12 99 LEU A O 1
ATOM 762 N N . GLN A 1 100 ? 0.851 -4.209 20.189 1.00 78.94 100 GLN A N 1
ATOM 763 C CA . GLN A 1 100 ? 0.417 -5.600 20.389 1.00 78.94 100 GLN A CA 1
ATOM 764 C C . GLN A 1 100 ? 0.832 -6.164 21.761 1.00 78.94 100 GLN A C 1
ATOM 766 O O . GLN A 1 100 ? 0.148 -7.020 22.319 1.00 78.94 100 GLN A O 1
ATOM 771 N N . ASN A 1 101 ? 1.948 -5.684 22.313 1.00 75.69 101 ASN A N 1
ATOM 772 C CA . ASN A 1 101 ? 2.496 -6.150 23.587 1.00 75.69 101 ASN A CA 1
ATOM 773 C C . ASN A 1 101 ? 1.932 -5.409 24.815 1.00 75.69 101 ASN A C 1
ATOM 775 O O . ASN A 1 101 ? 2.316 -5.729 25.944 1.00 75.69 101 ASN A O 1
ATOM 779 N N . GLN A 1 102 ? 1.039 -4.429 24.636 1.00 69.81 102 GLN A N 1
ATOM 780 C CA . GLN A 1 102 ? 0.377 -3.773 25.763 1.00 69.81 102 GLN A CA 1
ATOM 781 C C . GLN A 1 102 ? -0.731 -4.673 26.334 1.00 69.81 102 GLN A C 1
ATOM 783 O O . GLN A 1 102 ? -1.565 -5.177 25.579 1.00 69.81 102 GLN A O 1
ATOM 788 N N . PRO A 1 103 ? -0.783 -4.883 27.664 1.00 55.62 103 PRO A N 1
ATOM 789 C CA . PRO A 1 103 ? -1.864 -5.642 28.273 1.00 55.62 103 PRO A CA 1
ATOM 790 C C . PRO A 1 103 ? -3.191 -4.914 28.039 1.00 55.62 103 PRO A C 1
ATOM 792 O O . PRO A 1 103 ? -3.334 -3.733 28.361 1.00 55.62 103 PRO A O 1
ATOM 795 N N . ALA A 1 104 ? -4.169 -5.626 27.481 1.00 54.94 104 ALA A N 1
ATOM 796 C CA . ALA A 1 104 ? -5.526 -5.125 27.329 1.00 54.94 104 ALA A CA 1
ATOM 797 C C . ALA A 1 104 ? -6.121 -4.845 28.720 1.00 54.94 104 ALA A C 1
ATOM 799 O O . ALA A 1 104 ? -6.462 -5.771 29.451 1.00 54.94 104 ALA A O 1
ATOM 800 N N . GLY A 1 105 ? -6.229 -3.568 29.088 1.00 54.06 105 GLY A N 1
ATOM 801 C CA . GLY A 1 105 ? -6.909 -3.128 30.306 1.00 54.06 105 GLY A CA 1
ATOM 802 C C . GLY A 1 105 ? -5.969 -2.738 31.443 1.00 54.06 105 GLY A C 1
ATOM 803 O O . GLY A 1 105 ? -5.702 -3.515 32.355 1.00 54.06 105 GLY A O 1
ATOM 804 N N . GLY A 1 106 ? -5.554 -1.471 31.454 1.00 46.50 106 GLY A N 1
ATOM 805 C CA . GLY A 1 106 ? -5.293 -0.792 32.716 1.00 46.50 106 GLY A CA 1
ATOM 806 C C . GLY A 1 106 ? -6.630 -0.578 33.416 1.00 46.50 106 GLY A C 1
ATOM 807 O O . GLY A 1 106 ? -7.326 0.391 33.119 1.00 46.50 106 GLY A O 1
ATOM 808 N N . GLU A 1 107 ? -7.014 -1.504 34.295 1.00 49.25 107 GLU A N 1
ATOM 809 C CA . GLU A 1 107 ? -8.092 -1.276 35.254 1.00 49.25 107 GLU A CA 1
ATOM 810 C C . GLU A 1 107 ? -7.805 0.035 35.991 1.00 49.25 107 GLU A C 1
ATOM 812 O O . GLU A 1 107 ? -6.791 0.187 36.679 1.00 49.25 107 GLU A O 1
ATOM 817 N N . THR A 1 108 ? -8.697 1.004 35.813 1.00 50.66 108 THR A N 1
ATOM 818 C CA . THR A 1 108 ? -8.778 2.187 36.659 1.00 50.66 108 THR A CA 1
ATOM 819 C C . THR A 1 108 ? -9.139 1.673 38.048 1.00 50.66 108 THR A C 1
ATOM 821 O O . THR A 1 108 ? -10.256 1.214 38.264 1.00 50.66 108 THR A O 1
ATOM 824 N N . LYS A 1 109 ? -8.174 1.650 38.969 1.00 47.03 109 LYS A N 1
ATOM 825 C CA . LYS A 1 109 ? -8.485 1.504 40.390 1.00 47.03 109 LYS A CA 1
ATOM 826 C C . LYS A 1 109 ? -8.815 2.885 40.935 1.00 47.03 109 LYS A C 1
ATOM 828 O O . LYS A 1 109 ? -7.981 3.785 40.834 1.00 47.03 109 LYS A O 1
ATOM 833 N N . ASP A 1 110 ? -10.046 2.987 41.426 1.00 57.66 110 ASP A N 1
ATOM 834 C CA . ASP A 1 110 ? -10.627 4.100 42.184 1.00 57.66 110 ASP A CA 1
ATOM 835 C C . ASP A 1 110 ? -9.727 4.607 43.324 1.00 57.66 110 ASP A C 1
ATOM 837 O O . ASP A 1 110 ? -8.995 3.784 43.931 1.00 57.66 110 ASP A O 1
#